Protein AF-A0A7S2HC84-F1 (afdb_monomer_lite)

Foldseek 3Di:
DQKDWDADPVPRHTQEIDRPEPDAFPQFPDWDDDPQKIKGFDDADPVGAGQKIWIARNNYRHTPDIDGDPAGAHNWDWDDPDPQWTWTAHPVGDIDIDRRD

Radius of gyration: 13.23 Å; chains: 1; bounding box: 34×22×38 Å

Secondary structure (DSSP, 8-state):
--EEEEE-TTT--EEEEEE--S---TT----EEETTEEEEEEEE-BTBSEEEEEEEETTT--EEEEE--SS-BSS---EEEETTEEEEE-TTS-EEEEE--

Sequence (101 aa):
DGRMFALDLDTGASKWETRVADTIGPDCHSVGVSEGVMVTGADGGPMGGNKKVVAVNASNGQVLWTFQPDNQLWNIMPMFTGNGSLLFQDQVGGAYHLDLF

InterPro domains:
  IPR011047 Quinoprotein alcohol dehydrogenase-like superfamily [SSF50998] (1-89)
  IPR015943 WD40/YVTN repeat-like-containing domain superfamily [G3DSA:2.130.10.10] (1-100)

Organism: NCBI:txid327968

pLDDT: mean 93.39, std 5.62, range [68.44, 98.44]

Structure (mmCIF, N/CA/C/O backbone):
data_AF-A0A7S2HC84-F1
#
_entry.id   AF-A0A7S2HC84-F1
#
loop_
_atom_site.group_PDB
_atom_site.id
_atom_site.type_symbol
_atom_site.label_atom_id
_atom_site.label_alt_id
_atom_site.label_comp_id
_atom_site.label_asym_id
_atom_site.label_entity_id
_atom_site.label_seq_id
_atom_site.pdbx_PDB_ins_code
_atom_site.Cartn_x
_atom_site.Cartn_y
_atom_site.Cartn_z
_atom_site.occupancy
_atom_site.B_iso_or_equiv
_atom_site.auth_seq_id
_atom_site.auth_comp_id
_atom_site.auth_asym_id
_atom_site.auth_atom_id
_atom_site.pdbx_PDB_model_num
ATOM 1 N N . ASP A 1 1 ? 11.666 3.089 9.879 1.00 83.12 1 ASP A N 1
ATOM 2 C CA . ASP A 1 1 ? 11.399 1.981 10.827 1.00 83.12 1 ASP A CA 1
ATOM 3 C C . ASP A 1 1 ? 10.450 0.930 10.243 1.00 83.12 1 ASP A C 1
ATOM 5 O O . ASP A 1 1 ? 10.345 -0.144 10.820 1.00 83.12 1 ASP A O 1
ATOM 9 N N . GLY A 1 2 ? 9.808 1.212 9.099 1.00 91.12 2 GLY A N 1
ATOM 10 C CA . GLY A 1 2 ? 9.099 0.211 8.303 1.00 91.12 2 GLY A CA 1
ATOM 11 C C . GLY A 1 2 ? 7.877 -0.347 8.987 1.00 91.12 2 GLY A C 1
ATOM 12 O O . GLY A 1 2 ? 7.610 -1.540 8.899 1.00 91.12 2 GLY A O 1
ATOM 13 N N . ARG A 1 3 ? 7.149 0.529 9.677 1.00 94.50 3 ARG A N 1
ATOM 14 C CA . ARG A 1 3 ? 5.956 0.174 10.423 1.00 94.50 3 ARG A CA 1
ATOM 15 C C . ARG A 1 3 ? 4.713 0.719 9.749 1.00 94.50 3 ARG A C 1
ATOM 17 O O . ARG A 1 3 ? 4.675 1.873 9.336 1.00 94.50 3 ARG A O 1
ATOM 24 N N . MET A 1 4 ? 3.691 -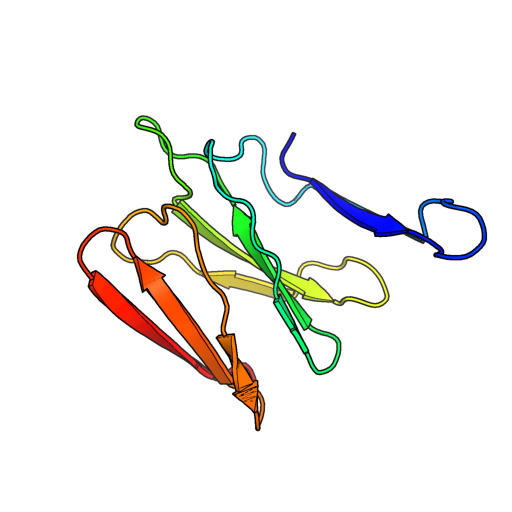0.117 9.704 1.00 95.38 4 MET A N 1
ATOM 25 C CA . MET A 1 4 ? 2.312 0.296 9.503 1.00 95.38 4 MET A CA 1
ATOM 26 C C . MET A 1 4 ? 1.601 0.171 10.841 1.00 95.38 4 MET A C 1
ATOM 28 O O . MET A 1 4 ? 1.894 -0.736 11.621 1.00 95.38 4 MET A O 1
ATOM 32 N N . PHE A 1 5 ? 0.686 1.082 11.124 1.00 96.62 5 PHE A N 1
ATOM 33 C CA . PHE A 1 5 ? -0.061 1.080 12.370 1.00 96.62 5 PHE A CA 1
ATOM 34 C C . PHE A 1 5 ? -1.442 1.677 12.142 1.00 96.62 5 PHE A C 1
ATOM 36 O O . PHE A 1 5 ? -1.640 2.498 11.243 1.00 96.62 5 PHE A O 1
ATOM 43 N N . ALA A 1 6 ? -2.382 1.281 12.988 1.00 97.50 6 ALA A N 1
ATOM 44 C CA . ALA A 1 6 ? -3.664 1.948 13.113 1.00 97.50 6 ALA A CA 1
ATOM 45 C C . ALA A 1 6 ? -3.790 2.522 14.513 1.00 97.50 6 ALA A C 1
ATOM 47 O O . ALA A 1 6 ? -3.415 1.887 15.500 1.00 97.50 6 ALA A O 1
ATOM 48 N N . LEU A 1 7 ? -4.359 3.717 14.585 1.00 97.69 7 LEU A N 1
ATOM 49 C CA . LEU A 1 7 ? -4.672 4.377 15.837 1.00 97.69 7 LEU A CA 1
ATOM 50 C C . LEU A 1 7 ? -6.181 4.398 16.038 1.00 97.69 7 LEU A C 1
ATOM 52 O O . LEU A 1 7 ? -6.972 4.434 15.092 1.00 97.69 7 LEU A O 1
ATOM 56 N N . ASP A 1 8 ? -6.581 4.374 17.293 1.00 97.50 8 ASP A N 1
ATOM 57 C CA . ASP A 1 8 ? -7.902 4.792 17.694 1.00 97.50 8 ASP A CA 1
ATOM 58 C C . ASP A 1 8 ? -8.026 6.313 17.538 1.00 97.50 8 ASP A C 1
ATOM 60 O O . ASP A 1 8 ? -7.167 7.053 18.012 1.00 97.50 8 ASP A O 1
ATOM 64 N N . LEU A 1 9 ? -9.058 6.780 16.832 1.00 96.12 9 LEU A N 1
ATOM 65 C CA . LEU A 1 9 ? -9.171 8.196 16.468 1.00 96.12 9 LEU A CA 1
ATOM 66 C C . LEU A 1 9 ? -9.511 9.080 17.673 1.00 96.12 9 LEU A C 1
ATOM 68 O O . LEU A 1 9 ? -9.070 10.224 17.727 1.00 96.12 9 LEU A O 1
ATOM 72 N N . ASP A 1 10 ? -10.263 8.544 18.634 1.00 98.19 10 ASP A N 1
ATOM 73 C CA . ASP A 1 10 ? -10.712 9.298 19.802 1.00 98.19 10 ASP A CA 1
ATOM 74 C C . ASP A 1 10 ? -9.590 9.440 20.835 1.00 98.19 10 ASP A C 1
ATOM 76 O O . ASP A 1 10 ? -9.446 10.478 21.480 1.00 98.19 10 ASP A O 1
ATOM 80 N N . THR A 1 11 ? -8.781 8.389 20.994 1.00 97.94 11 THR A N 1
ATOM 81 C CA . THR A 1 11 ? -7.766 8.311 22.058 1.00 97.94 11 THR A CA 1
ATOM 82 C C . THR A 1 11 ? -6.328 8.462 21.568 1.00 97.94 11 THR A C 1
ATOM 84 O O . THR A 1 11 ? -5.429 8.701 22.374 1.00 97.94 11 THR A O 1
ATOM 87 N N . GLY A 1 12 ? -6.077 8.284 20.270 1.00 97.25 12 GLY A N 1
ATOM 88 C CA . GLY A 1 12 ? -4.730 8.183 19.704 1.00 97.25 12 GLY A CA 1
ATOM 89 C C . GLY A 1 12 ? -3.988 6.896 20.085 1.00 97.25 12 GLY A C 1
ATOM 90 O O . GLY A 1 12 ? -2.811 6.753 19.753 1.00 97.25 12 GLY A O 1
ATOM 91 N N . ALA A 1 13 ? -4.634 5.957 20.784 1.00 98.06 13 ALA A N 1
ATOM 92 C CA . ALA A 1 13 ? -4.010 4.707 21.201 1.00 98.06 13 ALA A CA 1
ATOM 93 C C . ALA A 1 13 ? -3.761 3.785 19.999 1.00 98.06 13 ALA A C 1
ATOM 95 O O . ALA A 1 13 ? -4.587 3.694 19.094 1.00 98.06 13 ALA A O 1
ATOM 96 N N . SER A 1 14 ? -2.640 3.060 19.997 1.00 97.50 14 SER A N 1
ATOM 97 C CA . SER A 1 14 ? -2.373 2.061 18.958 1.00 97.50 14 SER A CA 1
ATOM 98 C C . SER A 1 14 ? -3.379 0.912 19.042 1.00 97.50 14 SER A C 1
ATOM 100 O O . SER A 1 14 ? -3.504 0.267 20.083 1.00 97.50 14 SER A O 1
ATOM 102 N N . LYS A 1 15 ? -4.091 0.661 17.939 1.00 97.81 15 LYS A N 1
ATOM 103 C CA . LYS A 1 15 ? -4.935 -0.529 17.753 1.00 97.81 15 LYS A CA 1
ATOM 104 C C . LYS A 1 15 ? -4.089 -1.727 17.357 1.00 97.81 15 LYS A C 1
ATOM 106 O O . LYS A 1 15 ? -4.305 -2.829 17.851 1.00 97.81 15 LYS A O 1
ATOM 111 N N . TRP A 1 16 ? -3.133 -1.495 16.468 1.00 98.44 16 TRP A N 1
ATOM 112 C CA . TRP A 1 16 ? -2.141 -2.472 16.056 1.00 98.44 16 TRP A CA 1
ATOM 113 C C . TRP A 1 16 ? -0.941 -1.763 15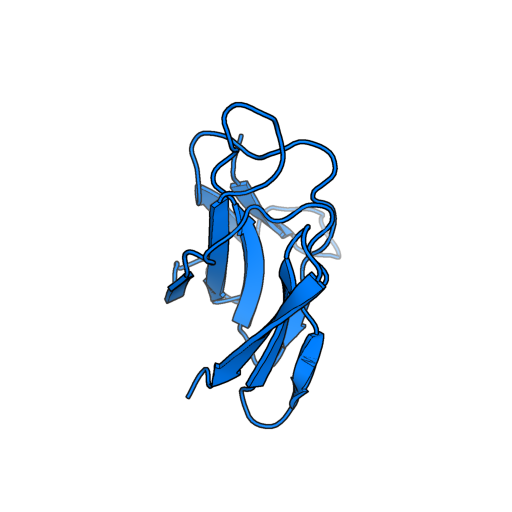.432 1.00 98.44 16 TRP A C 1
ATOM 115 O O . TRP A 1 16 ? -1.036 -0.640 14.933 1.00 98.44 16 TRP A O 1
ATOM 125 N N . GLU A 1 17 ? 0.186 -2.462 15.429 1.00 98.00 17 GLU A N 1
ATOM 126 C CA . GLU A 1 17 ? 1.416 -2.060 14.762 1.00 98.00 17 GLU A CA 1
ATOM 127 C C . GLU A 1 17 ? 2.032 -3.295 14.107 1.00 98.00 17 GLU A C 1
ATOM 129 O O . GLU A 1 17 ? 2.024 -4.389 14.670 1.00 98.00 17 GLU A O 1
ATOM 134 N N . THR A 1 18 ? 2.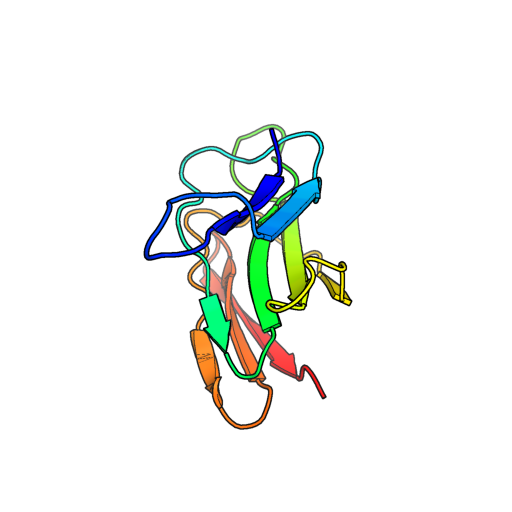548 -3.145 12.896 1.00 97.81 18 THR A N 1
ATOM 135 C CA . THR A 1 18 ? 3.188 -4.227 12.153 1.00 97.81 18 THR A CA 1
ATOM 136 C C . THR A 1 18 ? 4.418 -3.700 11.443 1.00 97.81 18 THR A C 1
ATOM 138 O O . THR A 1 18 ? 4.354 -2.738 10.679 1.00 97.81 18 THR A O 1
ATOM 141 N N . ARG A 1 19 ? 5.557 -4.351 11.688 1.00 97.06 19 ARG A N 1
ATOM 142 C CA . ARG A 1 19 ? 6.796 -4.096 10.955 1.00 97.06 19 ARG A CA 1
ATOM 143 C C . ARG A 1 19 ? 6.737 -4.833 9.618 1.00 97.06 19 ARG A C 1
ATOM 145 O O . ARG A 1 19 ? 6.795 -6.056 9.583 1.00 97.06 19 ARG A O 1
ATOM 152 N N . VAL A 1 20 ? 6.613 -4.075 8.537 1.00 95.88 20 VAL A N 1
ATOM 153 C CA . VAL A 1 20 ? 6.508 -4.559 7.153 1.00 95.88 20 VAL A CA 1
ATOM 154 C C . VAL A 1 20 ? 7.834 -4.498 6.393 1.00 95.88 20 VAL A C 1
ATOM 156 O O . VAL A 1 20 ? 7.980 -5.144 5.359 1.00 95.88 20 VAL A O 1
ATOM 159 N N . ALA A 1 21 ? 8.813 -3.743 6.898 1.00 94.75 21 ALA A N 1
ATOM 160 C CA . ALA A 1 21 ? 10.168 -3.700 6.358 1.00 94.75 21 ALA A CA 1
ATOM 161 C C . ALA A 1 21 ? 11.179 -3.250 7.421 1.00 94.75 21 ALA A C 1
ATOM 163 O O . ALA A 1 21 ? 10.816 -2.648 8.430 1.00 94.75 21 ALA A O 1
ATOM 164 N N . ASP A 1 22 ? 12.464 -3.500 7.181 1.00 94.00 22 ASP A N 1
ATOM 165 C CA . ASP A 1 22 ? 13.537 -2.962 8.025 1.00 94.00 22 ASP A CA 1
ATOM 166 C C . ASP A 1 22 ? 13.845 -1.497 7.710 1.00 94.00 22 ASP A C 1
ATOM 168 O O . ASP A 1 22 ? 14.178 -0.706 8.597 1.00 94.00 22 ASP A O 1
ATOM 172 N N . THR A 1 23 ? 13.690 -1.121 6.443 1.00 91.75 23 THR A N 1
ATOM 173 C CA . THR A 1 23 ? 13.941 0.221 5.924 1.00 91.75 23 THR A CA 1
ATOM 174 C C . THR A 1 23 ? 12.787 0.663 5.032 1.00 91.75 23 THR A C 1
ATOM 176 O O . THR A 1 23 ? 12.083 -0.158 4.444 1.00 91.75 23 THR A O 1
ATOM 179 N N . ILE A 1 24 ? 12.594 1.976 4.928 1.00 91.94 24 ILE A N 1
ATOM 180 C CA . ILE A 1 24 ? 11.613 2.604 4.039 1.00 91.94 24 ILE A CA 1
ATOM 181 C C . ILE A 1 24 ? 12.340 3.682 3.254 1.00 91.94 24 ILE A C 1
ATOM 183 O O . ILE A 1 24 ? 13.176 4.391 3.822 1.00 91.94 24 ILE A O 1
ATOM 187 N N . GLY A 1 25 ? 12.044 3.773 1.961 1.00 89.44 25 GLY A N 1
ATOM 188 C CA . GLY A 1 25 ? 12.544 4.854 1.126 1.00 89.44 25 GLY A CA 1
ATOM 189 C C . GLY A 1 25 ? 12.039 6.216 1.612 1.00 89.44 25 GLY A C 1
ATOM 190 O O . GLY A 1 25 ? 10.903 6.309 2.082 1.00 89.44 25 GLY A O 1
ATOM 191 N N . PRO A 1 26 ? 12.843 7.286 1.500 1.00 83.81 26 PRO A N 1
ATOM 192 C CA . PRO A 1 26 ? 12.344 8.639 1.730 1.00 83.81 26 PRO A CA 1
ATOM 193 C C . PRO A 1 26 ? 11.214 8.979 0.741 1.00 83.81 26 PRO A C 1
ATOM 195 O O . PRO A 1 26 ? 11.054 8.318 -0.287 1.00 83.81 26 PRO A O 1
ATOM 198 N N . ASP A 1 27 ? 10.420 10.000 1.064 1.00 77.44 27 ASP A N 1
ATOM 199 C CA . ASP A 1 27 ? 9.378 10.561 0.190 1.00 77.44 27 ASP A CA 1
ATOM 200 C C . ASP A 1 27 ? 8.280 9.576 -0.265 1.00 77.44 27 ASP A C 1
ATOM 202 O O . ASP A 1 27 ? 7.628 9.745 -1.296 1.00 77.44 27 ASP A O 1
ATOM 206 N N . CYS A 1 28 ? 8.011 8.543 0.534 1.00 68.44 28 CYS A N 1
ATOM 207 C CA . CYS A 1 28 ? 6.979 7.542 0.267 1.00 68.44 28 CYS A CA 1
ATOM 208 C C . CYS A 1 28 ? 5.785 7.738 1.211 1.00 68.44 28 CYS A C 1
ATOM 210 O O . CYS A 1 28 ? 5.667 7.067 2.231 1.00 68.44 28 CYS A O 1
ATOM 212 N N . HIS A 1 29 ? 4.931 8.715 0.898 1.00 69.06 29 HIS A N 1
ATOM 213 C CA . HIS A 1 29 ? 3.973 9.277 1.863 1.00 69.06 29 HIS A CA 1
ATOM 214 C C . HIS A 1 29 ? 2.497 8.979 1.597 1.00 69.06 29 HIS A C 1
ATOM 216 O O . HIS A 1 29 ? 1.637 9.675 2.133 1.00 69.06 29 HIS A O 1
ATOM 222 N N . SER A 1 30 ? 2.170 7.965 0.802 1.00 87.50 30 SER A N 1
ATOM 223 C CA . SER A 1 30 ? 0.770 7.589 0.616 1.00 87.50 30 SER A CA 1
ATOM 224 C C . SER A 1 30 ? 0.469 6.223 1.218 1.00 87.50 30 SER A C 1
ATOM 226 O O . SER A 1 30 ? 1.267 5.281 1.180 1.00 87.50 30 SER A O 1
ATOM 228 N N . VAL A 1 31 ? -0.728 6.133 1.777 1.00 93.56 31 VAL A N 1
ATOM 229 C CA . VAL A 1 31 ? -1.341 4.885 2.191 1.00 93.56 31 VAL A CA 1
ATOM 230 C C . VAL A 1 31 ? -2.738 4.875 1.599 1.00 93.56 31 VAL A C 1
ATOM 232 O O . VAL A 1 31 ? -3.485 5.838 1.762 1.00 93.56 31 VAL A O 1
ATOM 235 N N . GLY A 1 32 ? -3.082 3.801 0.901 1.00 95.25 32 GLY A N 1
ATOM 236 C CA . GLY A 1 32 ? -4.435 3.566 0.412 1.00 95.25 32 GLY A CA 1
ATOM 237 C C . GLY A 1 32 ? -5.142 2.590 1.336 1.00 95.25 32 GLY A C 1
ATOM 238 O O . GLY A 1 32 ? -4.531 1.615 1.766 1.00 95.25 32 GLY A O 1
ATOM 239 N N . VAL A 1 33 ? -6.425 2.813 1.615 1.00 95.25 33 VAL A N 1
ATOM 240 C CA . VAL A 1 33 ? -7.259 1.849 2.343 1.00 95.25 33 VAL A CA 1
ATOM 241 C C . VAL A 1 33 ? -8.579 1.677 1.612 1.00 95.25 33 VAL A C 1
ATOM 243 O O . VAL A 1 33 ? -9.269 2.661 1.361 1.00 95.25 33 VAL A O 1
ATOM 246 N N . SER A 1 34 ? -8.947 0.437 1.303 1.00 95.00 34 SER A N 1
ATOM 247 C CA . SER A 1 34 ? -10.272 0.096 0.785 1.00 95.00 34 SER A CA 1
ATOM 248 C C . SER A 1 34 ? -10.632 -1.330 1.171 1.00 95.00 34 SER A C 1
ATOM 250 O O . SER A 1 34 ? -9.758 -2.189 1.222 1.00 95.00 34 SER A O 1
ATOM 252 N N . GLU A 1 35 ? -11.911 -1.575 1.464 1.00 93.12 35 GLU A N 1
ATOM 253 C CA . GLU A 1 35 ? -12.459 -2.923 1.709 1.00 93.12 35 GLU A CA 1
ATOM 254 C C . GLU A 1 35 ? -11.644 -3.763 2.721 1.00 93.12 35 GLU A C 1
ATOM 256 O O . GLU A 1 35 ? -11.506 -4.975 2.598 1.00 93.12 35 GLU A O 1
ATOM 261 N N . GLY A 1 36 ? -11.083 -3.114 3.749 1.00 94.25 36 GLY A N 1
ATOM 262 C CA . GLY A 1 36 ? -10.289 -3.783 4.786 1.00 94.25 36 GLY A CA 1
ATOM 263 C C . GLY A 1 36 ? -8.835 -4.086 4.404 1.00 94.25 36 GLY A C 1
ATOM 264 O O . GLY A 1 36 ? -8.128 -4.707 5.196 1.00 94.25 36 GLY A O 1
ATOM 265 N N . VAL A 1 37 ? -8.363 -3.621 3.248 1.00 96.00 37 VAL A N 1
ATOM 266 C CA . VAL A 1 37 ? -6.978 -3.752 2.781 1.00 96.00 37 VAL A CA 1
ATOM 267 C C . VAL A 1 37 ? -6.297 -2.386 2.834 1.00 96.00 37 VAL A C 1
ATOM 269 O O . VAL A 1 37 ? -6.775 -1.424 2.237 1.00 96.00 37 VAL A O 1
ATOM 272 N N . MET A 1 38 ? -5.177 -2.295 3.549 1.00 96.62 38 MET A N 1
ATOM 273 C CA . MET A 1 38 ? -4.344 -1.097 3.666 1.00 96.62 38 MET A CA 1
ATOM 274 C C . MET A 1 38 ? -3.021 -1.329 2.940 1.00 96.62 38 MET A C 1
ATOM 276 O O . MET A 1 38 ? -2.341 -2.312 3.219 1.00 96.62 38 MET A O 1
ATOM 280 N N . VAL A 1 39 ? -2.652 -0.439 2.020 1.00 96.62 39 VAL A N 1
ATOM 281 C CA . VAL A 1 39 ? -1.551 -0.634 1.066 1.00 96.62 39 VAL A CA 1
ATOM 282 C C . VAL A 1 39 ? -0.604 0.557 1.065 1.00 96.62 39 VAL A C 1
ATOM 284 O O . VAL A 1 39 ? -1.045 1.706 1.056 1.00 96.62 39 VAL A O 1
ATOM 287 N N . THR A 1 40 ? 0.700 0.290 1.022 1.00 95.31 40 THR A N 1
ATOM 288 C CA . THR A 1 40 ? 1.734 1.318 0.837 1.00 95.31 40 THR A CA 1
ATOM 289 C C . THR A 1 40 ? 3.014 0.735 0.227 1.00 95.31 40 THR A C 1
ATOM 291 O O . THR A 1 40 ? 3.148 -0.478 0.060 1.00 95.31 40 THR A O 1
ATOM 294 N N . GLY A 1 41 ? 3.959 1.607 -0.119 1.00 94.94 41 GLY A N 1
ATOM 295 C CA . GLY A 1 41 ? 5.303 1.226 -0.538 1.00 94.94 41 GLY A CA 1
ATOM 296 C C . GLY A 1 41 ? 6.186 0.900 0.669 1.00 94.94 41 GLY A C 1
ATOM 297 O O . GLY A 1 41 ? 6.138 1.590 1.686 1.00 94.94 41 GLY A O 1
ATOM 298 N N . ALA A 1 42 ? 7.013 -0.134 0.553 1.00 95.12 42 ALA A N 1
ATOM 299 C CA . ALA A 1 42 ? 7.925 -0.581 1.596 1.00 95.12 42 ALA A CA 1
ATOM 300 C C . ALA A 1 42 ? 9.248 -1.128 1.029 1.00 95.12 42 ALA A C 1
ATOM 302 O O . ALA A 1 42 ? 9.416 -1.271 -0.183 1.00 95.12 42 ALA A O 1
ATOM 303 N N . ASP A 1 43 ? 10.169 -1.473 1.934 1.00 94.94 43 ASP A N 1
ATOM 304 C CA . ASP A 1 43 ? 11.504 -2.007 1.635 1.00 94.94 43 ASP A CA 1
ATOM 305 C C . ASP A 1 43 ? 12.354 -1.017 0.828 1.00 94.94 43 ASP A C 1
ATOM 307 O O . ASP A 1 43 ? 12.422 -1.060 -0.405 1.00 94.94 43 ASP A O 1
ATOM 311 N N . GLY A 1 44 ? 12.996 -0.104 1.560 1.00 93.81 44 GLY A N 1
ATOM 312 C CA . GLY A 1 44 ? 13.797 0.980 1.002 1.00 93.81 44 GLY A CA 1
ATOM 313 C C . GLY A 1 44 ? 14.902 0.491 0.061 1.00 93.81 44 GLY A C 1
ATOM 314 O O . GLY A 1 44 ? 15.644 -0.450 0.364 1.00 93.81 44 GLY A O 1
ATOM 315 N N . GLY A 1 45 ? 15.014 1.135 -1.100 1.00 89.62 45 GLY A N 1
ATOM 316 C CA . GLY A 1 45 ? 16.059 0.874 -2.084 1.00 89.62 45 GLY A CA 1
ATOM 317 C C . GLY A 1 45 ? 17.403 1.525 -1.724 1.00 89.62 45 GLY A C 1
ATOM 318 O O . GLY A 1 45 ? 17.446 2.504 -0.978 1.00 89.62 45 GLY A O 1
ATOM 319 N N . PRO A 1 46 ? 18.525 1.030 -2.285 1.00 85.19 46 PRO A N 1
ATOM 320 C CA . PRO A 1 46 ? 19.859 1.586 -2.028 1.00 85.19 46 PRO A CA 1
ATOM 321 C C . PRO A 1 46 ? 20.035 3.022 -2.547 1.00 85.19 46 PRO A C 1
ATOM 323 O O . PRO A 1 46 ? 20.932 3.725 -2.094 1.00 85.19 46 PRO A O 1
ATOM 326 N N . MET A 1 47 ? 19.190 3.458 -3.486 1.00 84.25 47 MET A N 1
ATOM 327 C CA . MET A 1 47 ? 19.207 4.807 -4.066 1.00 84.25 47 MET A CA 1
ATOM 328 C C . MET A 1 47 ? 18.017 5.662 -3.605 1.00 84.25 47 MET A C 1
ATOM 330 O O . MET A 1 47 ? 17.735 6.690 -4.209 1.00 84.25 47 MET A O 1
ATOM 334 N N . GLY A 1 48 ? 17.316 5.243 -2.548 1.00 88.88 48 GLY A N 1
ATOM 335 C CA . GLY A 1 48 ? 16.013 5.786 -2.173 1.00 88.88 48 GLY A CA 1
ATOM 336 C C . GLY A 1 48 ? 14.859 4.981 -2.774 1.00 88.88 48 GLY A C 1
ATOM 337 O O . GLY A 1 48 ? 15.061 3.860 -3.251 1.00 88.88 48 GLY A O 1
ATOM 338 N N . GLY A 1 49 ? 13.647 5.536 -2.681 1.00 92.50 49 GLY A N 1
ATOM 339 C CA . GLY A 1 49 ? 12.410 4.866 -3.084 1.00 92.50 49 GLY A CA 1
ATOM 340 C C . GLY A 1 49 ? 12.156 3.536 -2.362 1.00 92.50 49 GLY A C 1
ATOM 341 O O . GLY A 1 49 ? 12.925 3.088 -1.507 1.00 92.50 49 GLY A O 1
ATOM 342 N N . ASN A 1 50 ? 11.055 2.884 -2.713 1.00 94.62 50 ASN A N 1
ATOM 343 C CA . ASN A 1 50 ? 10.670 1.574 -2.192 1.00 94.62 50 ASN A CA 1
ATOM 344 C C . ASN A 1 50 ? 10.745 0.509 -3.285 1.00 94.62 50 ASN A C 1
ATOM 346 O O . ASN A 1 50 ? 10.426 0.770 -4.441 1.00 94.62 50 ASN A O 1
ATOM 350 N N . LYS A 1 51 ? 11.150 -0.707 -2.924 1.00 95.31 51 LYS A N 1
ATOM 351 C CA . LYS A 1 51 ? 11.234 -1.842 -3.858 1.00 95.31 51 LYS A CA 1
ATOM 352 C C . LYS A 1 51 ? 9.982 -2.707 -3.841 1.00 95.31 51 LYS A C 1
ATOM 354 O O . LYS A 1 51 ? 9.856 -3.584 -4.684 1.00 95.31 51 LYS A O 1
ATOM 359 N N . LYS A 1 52 ? 9.102 -2.532 -2.855 1.00 95.62 52 LYS A N 1
ATOM 360 C CA . LYS A 1 52 ? 7.919 -3.371 -2.667 1.00 95.62 52 LYS A CA 1
ATOM 361 C C . LYS A 1 52 ? 6.677 -2.526 -2.445 1.00 95.62 52 LYS A C 1
ATOM 363 O O . LYS A 1 52 ? 6.749 -1.429 -1.901 1.00 95.62 52 LYS A O 1
ATOM 368 N N . VAL A 1 53 ? 5.536 -3.088 -2.811 1.00 96.25 53 VAL A N 1
ATOM 369 C CA . VAL A 1 53 ? 4.218 -2.725 -2.294 1.00 96.25 53 VAL A CA 1
ATOM 370 C C . VAL A 1 53 ? 3.838 -3.776 -1.262 1.00 96.25 53 VAL A C 1
ATOM 372 O O . VAL A 1 53 ? 3.990 -4.972 -1.512 1.00 96.25 53 VAL A O 1
ATOM 375 N N . VAL A 1 54 ? 3.354 -3.350 -0.105 1.00 96.62 54 VAL A N 1
ATOM 376 C CA . VAL A 1 54 ? 2.867 -4.245 0.946 1.00 96.62 54 VAL A CA 1
ATOM 377 C C . VAL A 1 54 ? 1.418 -3.926 1.256 1.00 96.62 54 VAL A C 1
ATOM 379 O O . VAL A 1 54 ? 1.030 -2.756 1.287 1.00 96.62 54 VAL A O 1
ATOM 382 N N . ALA A 1 55 ? 0.638 -4.974 1.503 1.00 97.00 55 ALA A N 1
ATOM 383 C CA . ALA A 1 55 ? -0.718 -4.855 1.995 1.00 97.00 55 ALA A CA 1
ATOM 384 C C . ALA A 1 55 ? -0.875 -5.537 3.343 1.00 97.00 55 ALA A C 1
ATOM 386 O O . ALA A 1 55 ? -0.390 -6.651 3.556 1.00 97.00 55 ALA A O 1
ATOM 387 N N . VAL A 1 56 ? -1.614 -4.881 4.225 1.00 98.19 56 VAL A N 1
ATOM 388 C CA . VAL A 1 56 ? -2.018 -5.416 5.519 1.00 98.19 56 VAL A CA 1
ATOM 389 C C . VAL A 1 56 ? -3.533 -5.375 5.648 1.00 98.19 56 VAL A C 1
ATOM 391 O O . VAL A 1 56 ? -4.210 -4.539 5.047 1.00 98.19 56 VAL A O 1
ATOM 394 N N . ASN A 1 57 ? -4.075 -6.275 6.454 1.00 98.06 57 ASN A N 1
ATOM 395 C CA . ASN A 1 57 ? -5.462 -6.216 6.867 1.00 98.06 57 ASN A CA 1
ATOM 396 C C . ASN A 1 57 ? -5.646 -5.007 7.794 1.00 98.06 57 ASN A C 1
ATOM 398 O O . ASN A 1 57 ? -5.016 -4.907 8.845 1.00 98.06 57 ASN A O 1
ATOM 402 N N . ALA A 1 58 ? -6.531 -4.092 7.416 1.00 97.31 58 ALA A N 1
ATOM 403 C CA . ALA A 1 58 ? -6.737 -2.827 8.113 1.00 97.31 58 ALA A CA 1
ATOM 404 C C . ALA A 1 58 ? -7.280 -2.996 9.546 1.00 97.31 58 ALA A C 1
ATOM 406 O O . ALA A 1 58 ? -7.110 -2.105 10.378 1.00 97.31 58 ALA A O 1
ATOM 407 N N . SER A 1 59 ? -7.925 -4.125 9.858 1.00 97.88 59 SER A N 1
ATOM 408 C CA . SER A 1 59 ? -8.508 -4.367 11.184 1.00 97.88 59 SER A CA 1
ATOM 409 C C . SER A 1 59 ? -7.503 -4.889 12.211 1.00 97.88 59 SER A C 1
ATOM 411 O O . SER A 1 59 ? -7.677 -4.628 13.400 1.00 97.88 59 SER A O 1
ATOM 413 N N . ASN A 1 60 ? -6.458 -5.603 11.778 1.00 98.19 60 ASN A N 1
ATOM 414 C CA . ASN A 1 60 ? -5.546 -6.301 12.692 1.00 98.19 60 ASN A CA 1
ATOM 415 C C . ASN A 1 60 ? -4.050 -6.187 12.340 1.00 98.19 60 ASN A C 1
ATOM 417 O O . ASN A 1 60 ? -3.220 -6.723 13.069 1.00 98.19 60 ASN A O 1
ATOM 421 N N . GLY A 1 61 ? -3.696 -5.517 11.242 1.00 98.19 61 GLY A N 1
ATOM 422 C CA . GLY A 1 61 ? -2.313 -5.307 10.810 1.00 98.19 61 GLY A CA 1
ATOM 423 C C . GLY A 1 61 ? -1.642 -6.513 10.153 1.00 98.19 61 GLY A C 1
ATOM 424 O O . GLY A 1 61 ? -0.501 -6.406 9.715 1.00 98.19 61 GLY A O 1
ATOM 425 N N . GLN A 1 62 ? -2.319 -7.659 10.031 1.00 98.44 62 GLN A N 1
ATOM 426 C CA . GLN A 1 62 ? -1.716 -8.853 9.444 1.00 98.44 62 GLN A CA 1
ATOM 427 C C . GLN A 1 62 ? -1.320 -8.601 7.986 1.00 98.44 62 GLN A C 1
ATOM 429 O O . GLN A 1 62 ? -2.151 -8.180 7.183 1.00 98.44 62 GLN A O 1
ATOM 434 N N . VAL A 1 63 ? -0.070 -8.906 7.631 1.00 98.12 63 VAL A N 1
ATOM 435 C CA . VAL A 1 63 ? 0.395 -8.852 6.239 1.00 98.12 63 VAL A CA 1
ATOM 436 C C . VAL A 1 63 ? -0.428 -9.820 5.393 1.00 98.12 63 VAL A C 1
ATOM 438 O O . VAL A 1 63 ? -0.483 -11.014 5.683 1.00 98.12 63 VAL A O 1
ATOM 441 N N . LEU A 1 64 ? -1.064 -9.286 4.354 1.00 97.31 64 LEU A N 1
ATOM 442 C CA . LEU A 1 64 ? -1.867 -10.042 3.398 1.00 97.31 64 LEU A CA 1
ATOM 443 C C . LEU A 1 64 ? -1.009 -10.502 2.225 1.00 97.31 64 LEU A C 1
ATOM 445 O O . LEU A 1 64 ? -1.020 -11.674 1.863 1.00 97.31 64 LEU A O 1
ATOM 449 N N . TRP A 1 65 ? -0.246 -9.575 1.646 1.00 96.75 65 TRP A N 1
ATOM 450 C CA . TRP A 1 65 ? 0.625 -9.857 0.515 1.00 96.75 65 TRP A CA 1
ATOM 451 C C . TRP A 1 65 ? 1.730 -8.815 0.381 1.00 96.75 65 TRP A C 1
ATOM 453 O O . TRP A 1 65 ? 1.744 -7.756 1.015 1.00 96.75 65 TRP A O 1
ATOM 463 N N . THR A 1 66 ? 2.694 -9.142 -0.469 1.00 96.81 66 THR A N 1
ATOM 464 C CA . THR A 1 66 ? 3.775 -8.254 -0.875 1.00 96.81 66 THR A CA 1
ATOM 465 C C . THR A 1 66 ? 4.020 -8.448 -2.359 1.00 96.81 66 THR A C 1
ATOM 467 O O . THR A 1 66 ? 4.079 -9.578 -2.837 1.00 96.81 66 THR A O 1
ATOM 470 N N . PHE A 1 67 ? 4.176 -7.343 -3.072 1.00 97.00 67 PHE A N 1
ATOM 471 C CA . PHE A 1 67 ? 4.441 -7.319 -4.499 1.00 97.00 67 PHE A CA 1
ATOM 472 C C . PHE A 1 67 ? 5.726 -6.539 -4.770 1.00 97.00 67 PHE A C 1
ATOM 474 O O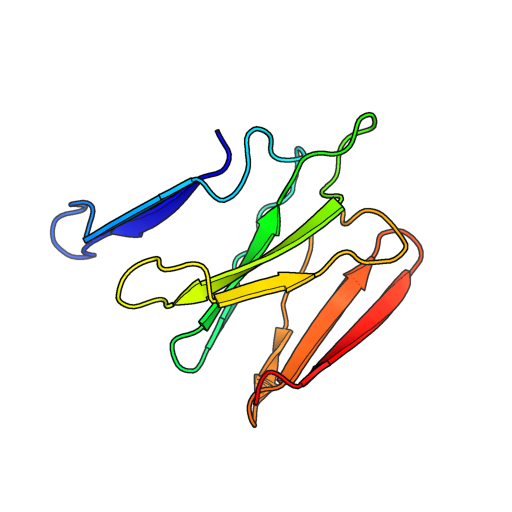 . PHE A 1 67 ? 5.945 -5.481 -4.184 1.00 97.00 67 PHE A O 1
ATOM 481 N N . GLN A 1 68 ? 6.579 -7.057 -5.649 1.00 96.75 68 GLN A N 1
ATOM 482 C CA . GLN A 1 68 ? 7.791 -6.373 -6.089 1.00 96.75 68 GLN A CA 1
ATOM 483 C C . GLN A 1 68 ? 7.596 -5.912 -7.542 1.00 96.75 68 GLN A C 1
ATOM 485 O O . GLN A 1 68 ? 7.602 -6.768 -8.425 1.00 96.75 68 GLN A O 1
ATOM 490 N N . PRO A 1 69 ? 7.402 -4.605 -7.797 1.00 95.38 69 PRO A N 1
ATOM 491 C CA . PRO A 1 69 ? 7.416 -4.059 -9.153 1.00 95.38 69 PRO A CA 1
ATOM 492 C C . PRO A 1 69 ? 8.799 -4.184 -9.805 1.00 95.38 69 PRO A C 1
ATOM 494 O O . PRO A 1 69 ? 9.811 -4.381 -9.125 1.00 95.38 69 PRO A O 1
ATOM 497 N N . ASP A 1 70 ? 8.842 -4.003 -11.125 1.00 95.69 70 ASP A N 1
ATOM 498 C CA . ASP A 1 70 ? 10.082 -4.071 -11.906 1.00 95.69 70 ASP A CA 1
ATOM 499 C C . ASP A 1 70 ? 11.024 -2.901 -11.587 1.00 95.69 70 ASP A C 1
ATOM 501 O O . ASP A 1 70 ? 12.247 -3.048 -11.621 1.00 95.69 70 ASP A O 1
ATOM 505 N N . ASN A 1 71 ? 10.461 -1.740 -11.233 1.00 94.69 71 ASN A N 1
ATOM 506 C CA . ASN A 1 71 ? 11.207 -0.537 -10.873 1.00 94.69 71 ASN A CA 1
ATOM 507 C C . ASN A 1 71 ? 10.811 -0.016 -9.490 1.00 94.69 71 ASN A C 1
ATOM 509 O O . ASN A 1 71 ? 9.733 -0.298 -8.972 1.00 94.69 71 ASN A O 1
ATOM 513 N N . GLN A 1 72 ? 11.691 0.794 -8.895 1.00 93.25 72 GLN A N 1
ATOM 514 C CA . GLN A 1 72 ? 11.424 1.414 -7.600 1.00 93.25 72 GLN A CA 1
ATOM 515 C C . GLN A 1 72 ? 10.221 2.357 -7.655 1.00 93.25 72 GLN A C 1
ATOM 517 O O . GLN A 1 72 ? 9.919 2.996 -8.666 1.00 93.25 72 GLN A O 1
ATOM 522 N N . LEU A 1 73 ? 9.584 2.476 -6.501 1.00 93.31 73 LEU A N 1
ATOM 523 C CA . LEU A 1 73 ? 8.449 3.336 -6.250 1.00 93.31 73 LEU A CA 1
ATOM 524 C C . LEU A 1 73 ? 8.932 4.596 -5.544 1.00 93.31 73 LEU A C 1
ATOM 526 O O . LEU A 1 73 ? 9.389 4.539 -4.400 1.00 93.31 73 LEU A O 1
ATOM 530 N N . TRP A 1 74 ? 8.782 5.725 -6.221 1.00 92.19 74 TRP A N 1
ATOM 531 C CA . TRP A 1 74 ? 8.881 7.051 -5.626 1.00 92.19 74 TRP A CA 1
ATOM 532 C C . TRP A 1 74 ? 7.481 7.619 -5.543 1.00 92.19 74 TRP A C 1
ATOM 534 O O . TRP A 1 74 ? 6.749 7.555 -6.527 1.00 92.19 74 TRP A O 1
ATOM 544 N N . ASN A 1 75 ? 7.097 8.117 -4.364 1.00 88.06 75 ASN A N 1
ATOM 545 C CA . ASN A 1 75 ? 5.777 8.705 -4.157 1.00 88.06 75 ASN A CA 1
ATOM 546 C C . ASN A 1 75 ? 4.657 7.787 -4.681 1.00 88.06 75 ASN A C 1
ATOM 548 O O . ASN A 1 75 ? 3.827 8.234 -5.469 1.00 88.06 75 ASN A O 1
ATOM 552 N N . ILE A 1 76 ? 4.654 6.502 -4.281 1.00 90.94 76 ILE A N 1
ATOM 553 C CA . ILE A 1 76 ? 3.576 5.566 -4.651 1.00 90.94 76 ILE A CA 1
ATOM 554 C C . ILE A 1 76 ? 2.225 6.257 -4.439 1.00 90.94 76 ILE A C 1
ATOM 556 O O . ILE A 1 76 ? 2.087 7.019 -3.489 1.00 90.94 76 ILE A O 1
ATOM 560 N N . MET A 1 77 ? 1.246 6.033 -5.310 1.00 92.25 77 MET A N 1
ATOM 561 C CA . MET A 1 77 ? -0.121 6.537 -5.153 1.00 92.25 77 MET A CA 1
ATOM 562 C C . MET A 1 77 ? -1.078 5.366 -5.385 1.00 92.25 77 MET A C 1
ATOM 564 O O . MET A 1 77 ? -1.540 5.179 -6.510 1.00 92.25 77 MET A O 1
ATOM 568 N N . PRO A 1 78 ? -1.311 4.520 -4.363 1.00 94.19 78 PRO A N 1
ATOM 569 C CA . PRO A 1 78 ? -2.201 3.382 -4.482 1.00 94.19 78 PRO A CA 1
ATOM 570 C C . PRO A 1 78 ? -3.630 3.890 -4.680 1.00 94.19 78 PRO A C 1
ATOM 572 O O . PRO A 1 78 ? -4.210 4.522 -3.797 1.00 94.19 78 PRO A O 1
ATOM 575 N N . MET A 1 79 ? -4.192 3.613 -5.849 1.00 95.19 79 MET A N 1
ATOM 576 C CA . MET A 1 79 ? -5.554 3.967 -6.214 1.00 95.19 79 MET A CA 1
ATOM 577 C C . MET A 1 79 ? -6.390 2.699 -6.287 1.00 95.19 79 MET A C 1
ATOM 579 O O . MET A 1 79 ? -6.217 1.881 -7.185 1.00 95.19 79 MET A O 1
ATOM 583 N N . PHE A 1 80 ? -7.316 2.545 -5.347 1.00 94.81 80 PHE A N 1
ATOM 584 C CA . PHE A 1 80 ? -8.321 1.498 -5.447 1.00 94.81 80 PHE A CA 1
ATOM 585 C C . PHE A 1 80 ? -9.359 1.897 -6.491 1.00 94.81 80 PHE A C 1
ATOM 587 O O . PHE A 1 80 ? -9.976 2.957 -6.387 1.00 94.81 80 PHE A O 1
ATOM 594 N N . THR A 1 81 ? -9.560 1.041 -7.484 1.00 90.69 81 THR A N 1
ATOM 595 C CA . THR A 1 81 ? -10.516 1.260 -8.579 1.00 90.69 81 THR A CA 1
ATOM 596 C C . THR A 1 81 ? -11.891 0.639 -8.314 1.00 90.69 81 THR A C 1
ATOM 598 O O . THR A 1 81 ? -12.792 0.760 -9.142 1.00 90.69 81 THR A O 1
ATOM 601 N N . GLY A 1 82 ? -12.081 0.031 -7.137 1.00 84.75 82 GLY A N 1
ATOM 602 C CA . GLY A 1 82 ? -13.266 -0.756 -6.782 1.00 84.75 82 GLY A CA 1
ATOM 603 C C . GLY A 1 82 ? -13.141 -2.216 -7.226 1.00 84.75 82 GLY A C 1
ATOM 604 O O . GLY A 1 82 ? -12.198 -2.576 -7.928 1.00 84.75 82 GLY A O 1
ATOM 605 N N . ASN A 1 83 ? -14.072 -3.072 -6.798 1.00 85.12 83 ASN A N 1
ATOM 606 C CA . ASN A 1 83 ? -14.095 -4.504 -7.140 1.00 85.12 83 ASN A CA 1
ATOM 607 C C . ASN A 1 83 ? -12.774 -5.233 -6.829 1.00 85.12 83 ASN A C 1
ATOM 609 O O . ASN A 1 83 ? -12.320 -6.049 -7.624 1.00 85.12 83 ASN A O 1
ATOM 613 N N . GLY A 1 84 ? -12.123 -4.895 -5.711 1.00 87.81 84 GLY A N 1
ATOM 614 C CA . GLY A 1 84 ? -10.862 -5.532 -5.340 1.00 87.81 84 GLY A CA 1
ATOM 615 C C . GLY A 1 84 ? -9.694 -5.259 -6.282 1.00 87.81 84 GLY A C 1
ATOM 616 O O . GLY A 1 84 ? -8.828 -6.111 -6.392 1.00 87.81 84 GLY A O 1
ATOM 617 N N . SER A 1 85 ? -9.642 -4.116 -6.964 1.00 92.50 85 SER A N 1
ATOM 618 C CA . SER A 1 85 ? -8.513 -3.773 -7.838 1.00 92.50 85 SER A CA 1
ATOM 619 C C . SER A 1 85 ? -7.711 -2.575 -7.330 1.00 92.50 85 SER A C 1
ATOM 621 O O . SER A 1 85 ? -8.253 -1.656 -6.702 1.00 92.50 85 SER A O 1
ATOM 623 N N . LEU A 1 86 ? -6.404 -2.599 -7.597 1.00 95.88 86 LEU A N 1
ATOM 624 C CA . LEU A 1 86 ? -5.438 -1.574 -7.213 1.00 95.88 86 LEU A CA 1
ATOM 625 C C . LEU A 1 86 ? -4.598 -1.145 -8.420 1.00 95.88 86 LEU A C 1
ATOM 627 O O . LEU A 1 86 ? -3.953 -1.974 -9.060 1.00 95.88 86 LEU A O 1
ATOM 631 N N . LEU A 1 87 ? -4.526 0.164 -8.65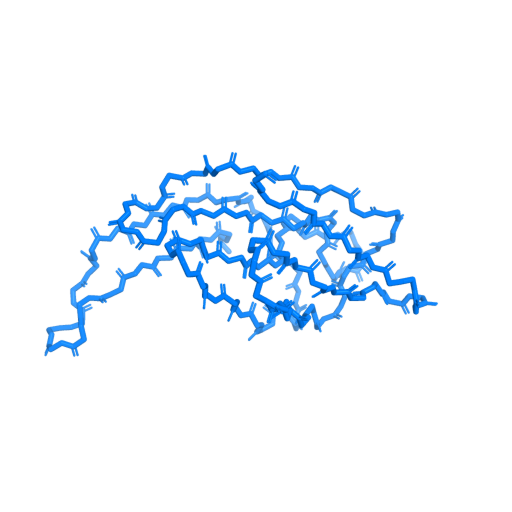5 1.00 96.38 87 LEU A N 1
ATOM 632 C CA . LEU A 1 87 ? -3.601 0.798 -9.588 1.00 96.38 87 LEU A CA 1
ATOM 633 C C . LEU A 1 87 ? -2.499 1.556 -8.851 1.00 96.38 87 LEU A C 1
ATOM 635 O O . LEU A 1 87 ? -2.753 2.241 -7.861 1.00 96.38 87 LEU A O 1
ATOM 639 N N . PHE A 1 88 ? -1.279 1.491 -9.372 1.00 95.44 88 PHE A N 1
ATOM 640 C CA . PHE A 1 88 ? -0.190 2.400 -9.005 1.00 95.44 88 PHE A CA 1
ATOM 641 C C . PHE A 1 88 ? 0.839 2.482 -10.137 1.00 95.44 88 PHE A C 1
ATOM 643 O O . PHE A 1 88 ? 0.810 1.688 -11.078 1.00 95.44 88 PHE A O 1
ATOM 650 N N . GLN A 1 89 ? 1.751 3.449 -10.051 1.00 95.19 89 GLN A N 1
ATOM 651 C CA . GLN A 1 89 ? 2.837 3.624 -11.014 1.00 95.19 89 GLN A CA 1
ATOM 652 C C . GLN A 1 89 ? 4.205 3.508 -10.343 1.00 95.19 89 GLN A C 1
ATOM 654 O O . GLN A 1 89 ? 4.346 3.797 -9.151 1.00 95.19 89 GLN A O 1
ATOM 659 N N . ASP A 1 90 ? 5.203 3.089 -11.117 1.00 93.75 90 ASP A N 1
ATOM 660 C CA . ASP A 1 90 ? 6.612 3.168 -10.746 1.00 93.75 90 ASP A CA 1
ATOM 661 C C . ASP A 1 90 ? 7.287 4.437 -11.292 1.00 93.75 90 ASP A C 1
ATOM 663 O O . ASP A 1 90 ? 6.708 5.223 -12.045 1.00 93.75 90 ASP A O 1
ATOM 667 N N . GLN A 1 91 ? 8.544 4.639 -10.900 1.00 90.62 91 GLN A N 1
ATOM 668 C CA . GLN A 1 91 ? 9.312 5.842 -11.230 1.00 90.62 91 GLN A CA 1
ATOM 669 C C . GLN A 1 91 ? 9.595 6.055 -12.723 1.00 90.62 91 GLN A C 1
ATOM 671 O O . GLN A 1 91 ? 9.973 7.158 -13.110 1.00 90.62 91 GLN A O 1
ATOM 676 N N . VAL A 1 92 ? 9.467 5.018 -13.557 1.00 93.81 92 VAL A N 1
ATOM 677 C CA . VAL A 1 92 ? 9.705 5.121 -15.007 1.00 93.81 92 VAL A CA 1
ATOM 678 C C . VAL A 1 92 ? 8.398 5.215 -15.798 1.00 93.81 92 VAL A C 1
ATOM 680 O O . VAL A 1 92 ? 8.420 5.194 -17.027 1.00 93.81 92 VAL A O 1
ATOM 683 N N . GLY A 1 93 ? 7.262 5.355 -15.106 1.00 92.62 93 GLY A N 1
ATOM 684 C CA . GLY A 1 93 ? 5.937 5.464 -15.710 1.00 92.62 93 GLY A CA 1
ATOM 685 C C . GLY A 1 93 ? 5.276 4.118 -16.011 1.00 92.62 93 GLY A C 1
ATOM 686 O O . GLY A 1 93 ? 4.221 4.099 -16.647 1.00 92.62 93 GLY A O 1
ATOM 687 N N . GLY A 1 94 ? 5.852 3.000 -15.557 1.00 95.25 94 GLY A N 1
ATOM 688 C CA . GLY A 1 94 ? 5.191 1.700 -15.598 1.00 95.25 94 GLY A CA 1
ATOM 689 C C . GLY A 1 94 ? 3.949 1.724 -14.712 1.00 95.25 94 GLY A C 1
ATOM 690 O O . GLY A 1 94 ? 4.028 2.127 -13.554 1.00 95.25 94 GLY A O 1
ATOM 691 N N . ALA A 1 95 ? 2.797 1.326 -15.252 1.00 95.44 95 ALA A N 1
ATOM 692 C CA . ALA A 1 95 ? 1.541 1.246 -14.513 1.00 95.44 95 ALA A CA 1
ATOM 693 C C . ALA A 1 95 ? 1.207 -0.213 -14.197 1.00 95.44 95 ALA A C 1
ATOM 695 O O . ALA A 1 95 ? 1.231 -1.068 -15.082 1.00 95.44 95 ALA A O 1
ATOM 696 N N . TYR A 1 96 ? 0.865 -0.474 -12.941 1.00 96.62 96 TYR A N 1
ATOM 697 C CA . TYR A 1 96 ? 0.523 -1.795 -12.434 1.00 96.62 96 TYR A CA 1
ATOM 698 C C . TYR A 1 96 ? -0.952 -1.813 -12.071 1.00 96.62 96 TYR A C 1
ATOM 700 O O . TYR A 1 96 ? -1.430 -0.898 -11.402 1.00 96.62 96 TYR A O 1
ATOM 708 N N . HIS A 1 97 ? -1.642 -2.868 -12.497 1.00 95.81 97 HIS A N 1
ATOM 709 C CA . HIS A 1 97 ? -3.006 -3.190 -12.104 1.00 95.81 97 HIS A CA 1
ATOM 710 C C . HIS A 1 97 ? -2.991 -4.551 -11.416 1.00 95.81 97 HIS A C 1
ATOM 712 O O . HIS A 1 97 ? -2.584 -5.540 -12.026 1.00 95.81 97 HIS A O 1
ATOM 718 N N . LEU A 1 98 ? -3.370 -4.582 -10.143 1.00 94.62 98 LEU A N 1
ATOM 719 C CA . LEU A 1 98 ? -3.422 -5.795 -9.337 1.00 94.62 98 LEU A CA 1
ATOM 720 C C . LEU A 1 98 ? -4.878 -6.113 -9.010 1.00 94.62 98 LEU A C 1
ATOM 722 O O . LEU A 1 98 ? -5.571 -5.271 -8.436 1.00 94.62 98 LEU A O 1
ATOM 726 N N . ASP A 1 99 ? -5.284 -7.344 -9.308 1.00 93.12 99 ASP A N 1
ATOM 727 C CA . ASP A 1 99 ? -6.511 -7.942 -8.787 1.00 93.12 99 ASP A CA 1
ATOM 728 C C . ASP A 1 99 ? -6.208 -8.542 -7.404 1.00 93.12 99 ASP A C 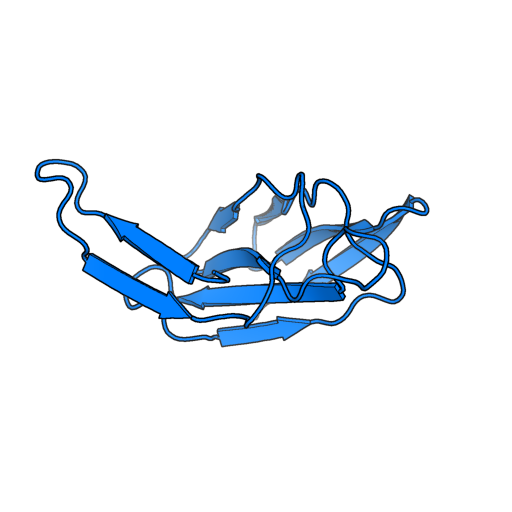1
ATOM 730 O O . ASP A 1 99 ? -5.253 -9.304 -7.233 1.00 93.12 99 ASP A O 1
ATOM 734 N N . LEU A 1 100 ? -6.975 -8.138 -6.393 1.00 85.56 100 LEU A N 1
ATOM 735 C CA . LEU A 1 100 ? -6.757 -8.486 -4.986 1.00 85.56 100 LEU A CA 1
ATOM 736 C C . LEU A 1 100 ? -7.593 -9.693 -4.533 1.00 85.56 100 LEU A C 1
ATOM 738 O O . LEU A 1 100 ? -7.300 -10.247 -3.469 1.00 85.56 100 LEU A O 1
ATOM 742 N N . PHE A 1 101 ? -8.604 -10.085 -5.321 1.00 75.69 101 PHE A N 1
ATOM 743 C CA . PHE A 1 101 ? -9.533 -11.191 -5.064 1.00 75.69 101 PHE A CA 1
ATOM 744 C C . PHE A 1 101 ? -9.805 -12.007 -6.329 1.00 75.69 101 PHE A C 1
ATOM 746 O O . PHE A 1 101 ? -9.894 -11.393 -7.415 1.00 75.69 101 PHE A O 1
#